Protein AF-A0AAV1LRY5-F1 (afdb_monomer)

Secondary structure (DSSP, 8-state):
-EEE-TTS-EEEE---S-TTS-HHHHHHTSHHHHHHHTT-S-PPPPEEPTTSS-EE---EE--TTSPPBTTEE-PPPGGGTTSHHHHHHHHHHHHHHHHHHHHHHHHHHHHT-

Solvent-accessible surface area (backbone atoms only — not comparable to full-atom values): 6974 Å² total; per-residue (Å²): 89,74,41,64,49,99,81,58,41,79,79,41,78,46,87,73,78,76,94,87,59,53,68,51,56,50,47,68,71,32,72,64,42,55,30,57,76,70,64,70,69,72,74,68,75,62,43,67,42,89,98,47,96,51,70,44,70,66,61,48,80,49,58,71,71,46,75,78,49,97,50,28,43,49,55,74,57,80,91,68,51,78,46,72,66,54,45,52,50,34,55,55,48,49,57,58,48,49,43,51,54,49,35,52,50,52,49,29,66,74,72,73,103

Sequence (113 aa):
MAIIDAKYRFLLVDFGTNGRVSNSGVFLNTKFYEKLERKTLNIPTAEMLPNSLRILPYVFVADDAFPLRKNLMKPFQQNDLVNRIKKIYNYRTSRAHRIVENTFGILATRFRI

Mean predicted aligned error: 5.21 Å

Structure (mmCIF, N/CA/C/O backbone):
data_AF-A0AAV1LRY5-F1
#
_entry.id   AF-A0AAV1LRY5-F1
#
loop_
_atom_site.group_PDB
_atom_site.id
_atom_site.type_symbol
_atom_site.label_atom_id
_atom_site.label_alt_id
_atom_site.label_comp_id
_atom_site.label_asym_id
_atom_site.label_entity_id
_atom_site.label_seq_id
_atom_site.pdbx_PDB_ins_code
_atom_site.Cartn_x
_atom_site.Cartn_y
_atom_site.Cartn_z
_atom_site.occupancy
_atom_site.B_iso_or_equiv
_atom_site.auth_seq_id
_atom_site.auth_comp_id
_atom_site.auth_asym_id
_atom_site.auth_atom_id
_atom_site.pdbx_PDB_model_num
ATOM 1 N N . MET A 1 1 ? -6.516 5.673 9.899 1.00 86.50 1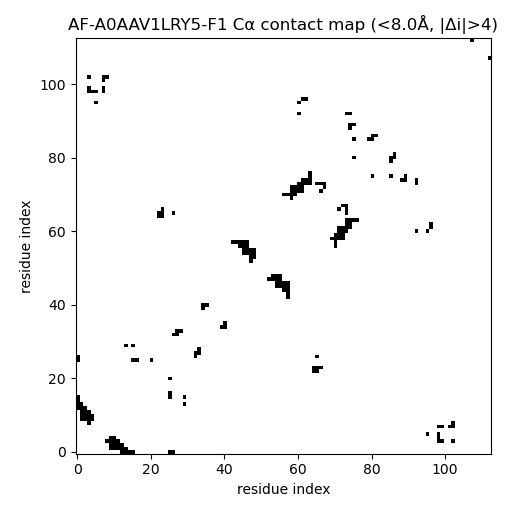 MET A N 1
ATOM 2 C CA . MET A 1 1 ? -5.821 4.896 8.849 1.00 86.50 1 MET A CA 1
ATOM 3 C C . MET A 1 1 ? -6.451 3.517 8.747 1.00 86.50 1 MET A C 1
ATOM 5 O O . MET A 1 1 ? -6.820 2.968 9.773 1.00 86.50 1 MET A O 1
ATOM 9 N N . ALA A 1 2 ? -6.567 2.946 7.550 1.00 91.25 2 ALA A N 1
ATOM 10 C CA . ALA A 1 2 ? -7.027 1.570 7.380 1.00 91.25 2 ALA A CA 1
ATOM 11 C C . ALA A 1 2 ? -6.123 0.812 6.402 1.00 91.25 2 ALA A C 1
ATOM 13 O O . ALA A 1 2 ? -5.573 1.411 5.480 1.00 91.25 2 ALA A O 1
ATOM 14 N N . ILE A 1 3 ? -5.985 -0.496 6.609 1.00 93.06 3 ILE A N 1
ATOM 15 C CA . ILE A 1 3 ? -5.301 -1.421 5.703 1.00 93.06 3 ILE A CA 1
ATOM 16 C C . ILE A 1 3 ? -6.327 -2.436 5.242 1.00 93.06 3 ILE A C 1
ATOM 18 O O . ILE A 1 3 ? -6.994 -3.071 6.061 1.00 93.06 3 ILE A O 1
ATOM 22 N N . ILE A 1 4 ? -6.445 -2.573 3.930 1.00 95.69 4 ILE A N 1
ATOM 23 C CA . ILE A 1 4 ? -7.463 -3.387 3.280 1.00 95.69 4 ILE A CA 1
ATOM 24 C C . ILE A 1 4 ? -6.775 -4.324 2.295 1.00 95.69 4 ILE A C 1
ATOM 26 O O . ILE A 1 4 ? -5.805 -3.940 1.639 1.00 95.69 4 ILE A O 1
ATOM 30 N N . ASP A 1 5 ? -7.267 -5.554 2.205 1.00 94.81 5 ASP A N 1
ATOM 31 C CA . ASP A 1 5 ? -6.781 -6.526 1.231 1.00 94.81 5 ASP A CA 1
ATOM 32 C C . ASP A 1 5 ? -7.630 -6.573 -0.049 1.00 94.81 5 ASP A C 1
ATOM 34 O O . ASP A 1 5 ? -8.699 -5.974 -0.159 1.00 94.81 5 ASP A O 1
ATOM 38 N N . ALA A 1 6 ? -7.169 -7.348 -1.032 1.00 94.62 6 ALA A N 1
ATOM 39 C CA . ALA A 1 6 ? -7.862 -7.522 -2.308 1.00 94.62 6 ALA A CA 1
ATOM 40 C C . ALA A 1 6 ? -9.259 -8.175 -2.194 1.00 94.62 6 ALA A C 1
ATOM 42 O O . ALA A 1 6 ? -9.990 -8.206 -3.180 1.00 94.62 6 ALA A O 1
ATOM 43 N N . LYS A 1 7 ? -9.632 -8.709 -1.022 1.00 96.69 7 LYS A N 1
ATOM 44 C CA . LYS A 1 7 ? -10.932 -9.339 -0.750 1.00 96.69 7 LYS A CA 1
ATOM 45 C C . LYS A 1 7 ? -11.890 -8.392 -0.017 1.00 96.69 7 LYS A C 1
ATOM 47 O O . LYS A 1 7 ? -12.866 -8.862 0.562 1.00 96.69 7 LYS A O 1
ATOM 52 N N . TYR A 1 8 ? -11.619 -7.084 -0.038 1.00 95.44 8 TYR A N 1
ATOM 53 C CA . TYR A 1 8 ? -12.416 -6.054 0.638 1.00 95.44 8 TYR A CA 1
ATOM 54 C C . TYR A 1 8 ? -12.478 -6.239 2.164 1.00 95.44 8 TYR A C 1
ATOM 56 O O . TYR A 1 8 ? -13.471 -5.891 2.804 1.00 95.44 8 TYR A O 1
ATOM 64 N N . ARG A 1 9 ? -11.437 -6.822 2.774 1.00 95.69 9 ARG A N 1
ATOM 65 C CA . ARG A 1 9 ? -11.380 -7.036 4.227 1.00 95.69 9 ARG A CA 1
ATOM 66 C C . ARG A 1 9 ? -10.499 -5.986 4.878 1.00 95.69 9 ARG A C 1
ATOM 68 O O . ARG A 1 9 ? -9.352 -5.804 4.474 1.00 95.69 9 ARG A O 1
ATOM 75 N N . PHE A 1 10 ? -11.006 -5.356 5.934 1.00 94.81 10 PHE A N 1
ATOM 76 C CA . PHE A 1 10 ? -10.195 -4.532 6.822 1.00 94.81 10 PHE A CA 1
ATOM 77 C C . PHE A 1 10 ? -9.261 -5.434 7.637 1.00 94.81 10 PHE A C 1
ATOM 79 O O . PHE A 1 10 ? -9.712 -6.195 8.489 1.00 94.81 10 PHE A O 1
ATOM 86 N N . LEU A 1 11 ? -7.960 -5.359 7.363 1.00 92.44 11 LEU A N 1
ATOM 87 C CA . LEU A 1 11 ? -6.922 -6.060 8.125 1.00 92.44 11 LEU A CA 1
ATOM 88 C C . LEU A 1 11 ? -6.515 -5.275 9.374 1.00 92.44 11 LEU A C 1
ATOM 90 O O . LEU A 1 11 ? -6.139 -5.852 10.390 1.00 92.44 11 LEU A O 1
ATOM 94 N N . LEU A 1 12 ? -6.563 -3.949 9.275 1.00 90.88 12 LEU A N 1
ATOM 95 C CA . LEU A 1 12 ? -6.256 -3.033 10.360 1.00 90.88 12 LEU A CA 1
ATOM 96 C C . LEU A 1 12 ? -7.082 -1.768 10.182 1.00 90.88 12 LEU A C 1
ATOM 98 O O . LEU A 1 12 ? -7.169 -1.229 9.079 1.00 90.88 12 LEU A O 1
ATOM 102 N N . VAL A 1 13 ? -7.642 -1.278 11.282 1.00 89.38 13 VAL A N 1
ATOM 103 C CA . VAL A 1 13 ? -8.266 0.039 11.360 1.00 89.38 13 VAL A CA 1
ATOM 104 C C . VAL A 1 13 ? -7.683 0.748 12.571 1.00 89.38 13 VAL A C 1
ATOM 106 O O . VAL A 1 13 ? -7.667 0.208 13.673 1.00 89.38 13 VAL A O 1
ATOM 109 N N . ASP A 1 14 ? -7.169 1.943 12.335 1.00 84.69 14 ASP A N 1
ATOM 110 C CA . ASP A 1 14 ? -6.625 2.845 13.337 1.00 84.69 14 ASP A CA 1
ATOM 111 C C . ASP A 1 14 ? -7.458 4.131 13.293 1.00 84.69 14 ASP A C 1
ATOM 113 O O . ASP A 1 14 ? -7.442 4.874 12.300 1.00 84.69 14 ASP A O 1
ATOM 117 N N . PHE A 1 15 ? -8.254 4.348 14.335 1.00 74.44 15 PHE A N 1
ATOM 118 C CA . PHE A 1 15 ? -9.053 5.552 14.520 1.00 74.44 15 PHE A CA 1
ATOM 119 C C . PHE A 1 15 ? -8.117 6.607 15.113 1.00 74.44 15 PHE A C 1
ATOM 121 O O . PHE A 1 15 ? -7.849 6.598 16.310 1.00 74.44 15 PHE A O 1
ATOM 128 N N . GLY A 1 16 ? -7.527 7.423 14.236 1.00 61.66 16 GLY A N 1
ATOM 129 C CA . GLY A 1 16 ? -6.400 8.291 14.574 1.00 61.66 16 GLY A CA 1
ATOM 130 C C . GLY A 1 16 ? -6.656 9.282 15.715 1.00 61.66 16 GLY A C 1
ATOM 131 O O . GLY A 1 16 ? -7.779 9.507 16.161 1.00 61.66 16 GLY A O 1
ATOM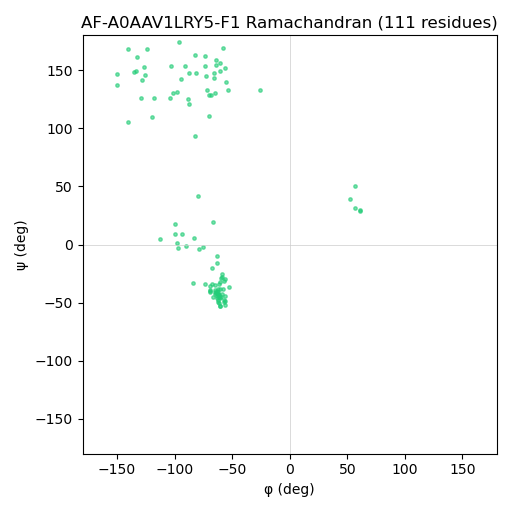 132 N N . THR A 1 17 ? -5.568 9.908 16.161 1.00 59.28 17 THR A N 1
ATOM 133 C CA . THR A 1 17 ? -5.546 10.983 17.159 1.00 59.28 17 THR A CA 1
ATOM 134 C C . THR A 1 17 ? -5.863 12.358 16.538 1.00 59.28 17 THR A C 1
ATOM 136 O O . THR A 1 17 ? -5.842 12.524 15.322 1.00 59.28 17 THR A O 1
ATOM 139 N N . ASN A 1 18 ? -6.204 13.327 17.399 1.00 55.44 18 ASN A N 1
ATOM 140 C CA . ASN A 1 18 ? -6.727 14.685 17.144 1.00 55.44 18 ASN A CA 1
ATOM 141 C C . ASN A 1 18 ? -6.381 15.341 15.774 1.00 55.44 18 ASN A C 1
ATOM 143 O O . ASN A 1 18 ? -5.219 15.400 15.375 1.00 55.44 18 ASN A O 1
ATOM 147 N N . GLY A 1 19 ? -7.381 15.927 15.096 1.00 54.50 19 GLY A N 1
ATOM 148 C CA . GLY A 1 19 ? -7.388 16.312 13.665 1.00 54.50 19 GLY A CA 1
ATOM 149 C C . GLY A 1 19 ? -6.446 17.428 13.173 1.00 54.50 19 GLY A C 1
ATOM 150 O O . GLY A 1 19 ? -6.683 17.989 12.109 1.00 54.50 19 GLY A O 1
ATOM 151 N N . ARG A 1 20 ? -5.383 17.770 13.912 1.00 56.53 20 ARG A N 1
ATOM 152 C CA . ARG A 1 20 ? -4.354 18.755 13.504 1.00 56.53 20 ARG A CA 1
ATOM 153 C C . ARG A 1 20 ? -3.088 18.125 12.909 1.00 56.53 20 ARG A C 1
ATOM 155 O O . ARG A 1 20 ? -2.151 18.844 12.575 1.00 56.53 20 ARG A O 1
ATOM 162 N N . VAL A 1 21 ? -3.030 16.800 12.796 1.00 60.78 21 VAL A N 1
ATOM 163 C CA . VAL A 1 21 ? -1.837 16.075 12.338 1.00 60.78 21 VAL A CA 1
ATOM 164 C C . VAL A 1 21 ? -1.965 15.734 10.850 1.00 60.78 21 VAL A C 1
ATOM 166 O O . VAL A 1 21 ? -2.984 15.203 10.419 1.00 60.78 21 VAL A O 1
ATOM 169 N N . SER A 1 22 ? -0.929 16.026 10.057 1.00 64.50 22 SER A N 1
ATOM 170 C CA . SER A 1 22 ? -0.874 15.649 8.636 1.00 64.50 22 SER A CA 1
ATOM 171 C C . SER A 1 22 ? -0.949 14.127 8.454 1.00 64.50 22 SER A C 1
ATOM 173 O O . SER A 1 22 ? -0.544 13.377 9.340 1.00 64.50 22 SER A O 1
ATOM 175 N N . ASN A 1 23 ? -1.395 13.644 7.289 1.00 63.94 23 ASN A N 1
ATOM 176 C CA . ASN A 1 23 ? -1.480 12.202 6.996 1.00 63.94 23 ASN A CA 1
ATOM 177 C C . ASN A 1 23 ? -0.150 11.460 7.241 1.00 63.94 23 ASN A C 1
ATOM 179 O O . ASN A 1 23 ? -0.147 10.353 7.783 1.00 63.94 23 ASN A O 1
ATOM 183 N N . SER A 1 24 ? 0.983 12.100 6.934 1.00 63.19 24 SER A N 1
ATOM 184 C CA . SER A 1 24 ? 2.320 11.592 7.263 1.00 63.19 24 SER A CA 1
ATOM 185 C C . SER A 1 24 ? 2.560 11.491 8.771 1.00 63.19 24 SER A C 1
ATOM 187 O O . SER A 1 24 ? 3.112 10.497 9.233 1.00 63.19 24 SER A O 1
ATOM 189 N N . GLY A 1 25 ? 2.133 12.483 9.557 1.00 68.94 25 GLY A N 1
ATOM 190 C CA . GLY A 1 25 ? 2.236 12.441 11.017 1.00 68.94 25 GLY A CA 1
ATOM 191 C C . GLY A 1 25 ? 1.302 11.405 11.651 1.00 68.94 25 GLY A C 1
ATOM 192 O O . GLY A 1 25 ? 1.694 10.736 12.602 1.00 68.94 25 GLY A O 1
ATOM 193 N N . VAL A 1 26 ? 0.101 11.207 11.095 1.00 74.44 26 VAL A N 1
ATOM 194 C CA . VAL A 1 26 ? -0.819 10.143 11.527 1.00 74.44 26 VAL A CA 1
ATOM 195 C C . VAL A 1 26 ? -0.183 8.779 11.280 1.00 74.44 26 VAL A C 1
ATOM 197 O O . VAL A 1 26 ? -0.171 7.954 12.186 1.00 74.44 26 VAL A O 1
ATOM 200 N N . PHE A 1 27 ? 0.407 8.561 10.098 1.00 79.31 27 PHE A N 1
ATOM 201 C CA . PHE A 1 27 ? 1.120 7.325 9.773 1.00 79.31 27 PHE A CA 1
ATOM 202 C C . PHE A 1 27 ? 2.236 7.021 10.777 1.00 79.31 27 PHE A C 1
ATOM 204 O O . PHE A 1 27 ? 2.245 5.933 11.352 1.00 79.31 27 PHE A O 1
ATOM 211 N N . LEU A 1 28 ? 3.127 7.988 11.029 1.00 81.62 28 LEU A N 1
ATOM 212 C CA . LEU A 1 28 ? 4.258 7.841 11.956 1.00 81.62 28 LEU A CA 1
ATOM 213 C C . LEU A 1 28 ? 3.824 7.509 13.392 1.00 81.62 28 LEU A C 1
ATOM 215 O O . LEU A 1 28 ? 4.558 6.835 14.108 1.00 81.62 28 LEU A O 1
ATOM 219 N N . ASN A 1 29 ? 2.629 7.941 13.794 1.00 82.69 29 ASN A N 1
ATOM 220 C CA . ASN A 1 29 ? 2.082 7.715 15.130 1.00 82.69 29 ASN A CA 1
ATOM 221 C C . ASN A 1 29 ? 1.189 6.463 15.234 1.00 82.69 29 ASN A C 1
ATOM 223 O O . ASN A 1 29 ? 0.539 6.262 16.258 1.00 82.69 29 ASN A O 1
ATOM 227 N N . THR A 1 30 ? 1.138 5.611 14.205 1.00 85.06 30 THR A N 1
ATOM 228 C CA . THR A 1 30 ? 0.352 4.366 14.253 1.00 85.06 30 THR A CA 1
ATOM 229 C C . THR A 1 30 ? 1.145 3.193 14.834 1.00 85.06 30 THR A C 1
ATOM 231 O O . THR A 1 30 ? 2.337 3.023 14.567 1.00 85.06 30 THR A O 1
ATOM 234 N N . LYS A 1 31 ? 0.454 2.276 15.530 1.00 87.19 31 LYS A N 1
ATOM 235 C CA . LYS A 1 31 ? 1.038 0.977 15.940 1.00 87.19 31 LYS A CA 1
ATOM 236 C C . LYS A 1 31 ? 1.519 0.155 14.743 1.00 87.19 31 LYS A C 1
ATOM 238 O O . LYS A 1 31 ? 2.426 -0.666 14.864 1.00 87.19 31 LYS A O 1
ATOM 243 N N . PHE A 1 32 ? 0.892 0.352 13.585 1.00 89.88 32 PHE A N 1
ATOM 244 C CA . PHE A 1 32 ? 1.332 -0.264 12.342 1.00 89.88 32 PHE A CA 1
ATOM 245 C C . PHE A 1 32 ? 2.738 0.198 11.963 1.00 89.88 32 PHE A C 1
ATOM 247 O O . PHE A 1 32 ? 3.590 -0.648 11.708 1.00 89.88 32 PHE A O 1
ATOM 254 N N . TYR A 1 33 ? 2.993 1.509 11.974 1.00 90.00 33 TYR A N 1
ATOM 255 C CA . TYR A 1 33 ? 4.310 2.060 11.670 1.00 90.00 33 TYR A CA 1
ATOM 256 C C . TYR A 1 33 ? 5.381 1.548 12.635 1.00 90.00 33 TYR A C 1
ATOM 258 O O . TYR A 1 33 ? 6.428 1.080 12.196 1.00 90.00 33 TYR A O 1
ATOM 266 N N . GLU A 1 34 ? 5.090 1.528 13.937 1.00 90.69 34 GLU A N 1
ATOM 267 C CA . GLU A 1 34 ? 6.001 0.972 14.942 1.00 90.69 34 GLU A CA 1
ATOM 268 C C . GLU A 1 34 ? 6.379 -0.488 14.631 1.00 90.69 34 GLU A C 1
ATOM 270 O O . GLU A 1 34 ? 7.559 -0.847 14.623 1.00 90.69 34 GLU A O 1
ATOM 275 N N . LYS A 1 35 ? 5.389 -1.339 14.329 1.00 91.56 35 LYS A N 1
ATOM 276 C CA . LYS A 1 35 ? 5.634 -2.745 13.972 1.00 91.56 35 LYS A CA 1
ATOM 277 C C . LYS A 1 35 ? 6.348 -2.903 12.631 1.00 91.56 35 LYS A C 1
ATOM 279 O O . LYS A 1 35 ? 7.141 -3.832 12.468 1.00 91.56 35 LYS A O 1
ATOM 284 N N . LEU A 1 36 ? 6.069 -2.017 11.678 1.00 91.19 36 LEU A N 1
ATOM 2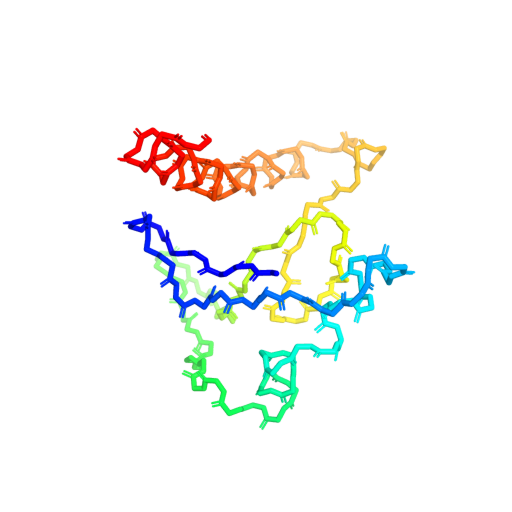85 C CA . LEU A 1 36 ? 6.709 -1.988 10.367 1.00 91.19 36 LEU A CA 1
ATOM 286 C C . LEU A 1 36 ? 8.213 -1.722 10.508 1.00 91.19 36 LEU A C 1
ATOM 288 O O . LEU A 1 36 ? 9.015 -2.471 9.953 1.00 91.19 36 LEU A O 1
ATOM 292 N N . GLU A 1 37 ? 8.593 -0.719 11.302 1.00 91.31 37 GLU A N 1
ATOM 293 C CA . GLU A 1 37 ? 9.995 -0.360 11.553 1.00 91.31 37 GLU A CA 1
ATOM 294 C C . GLU A 1 37 ? 10.721 -1.419 12.395 1.00 91.31 37 GLU A C 1
ATOM 296 O O . GLU A 1 37 ? 11.860 -1.780 12.097 1.00 91.31 37 GLU A O 1
ATOM 301 N N . ARG A 1 38 ? 10.045 -2.003 13.395 1.00 93.69 38 ARG A N 1
AT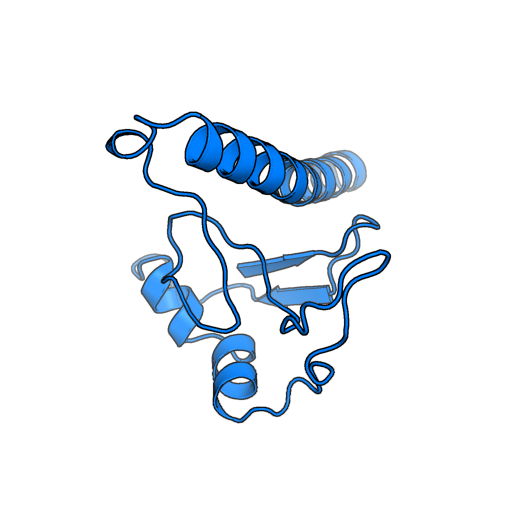OM 302 C CA . ARG A 1 38 ? 10.595 -3.107 14.205 1.00 93.69 38 ARG A CA 1
ATOM 303 C C . ARG A 1 38 ? 10.619 -4.461 13.487 1.00 93.69 38 ARG A C 1
ATOM 305 O O . ARG A 1 38 ? 11.092 -5.433 14.066 1.00 93.69 38 ARG A O 1
ATOM 312 N N . LYS A 1 39 ? 10.119 -4.546 12.248 1.00 89.94 39 LYS A N 1
ATOM 313 C CA . LYS A 1 39 ? 10.001 -5.786 11.454 1.00 89.94 39 LYS A CA 1
ATOM 314 C C . LYS A 1 39 ? 9.182 -6.892 12.139 1.00 89.94 39 LYS A C 1
ATOM 316 O O . LYS A 1 39 ? 9.412 -8.072 11.902 1.00 89.94 39 LYS A O 1
ATOM 321 N N . THR A 1 40 ? 8.188 -6.524 12.947 1.00 93.75 40 THR A N 1
ATOM 322 C CA . THR A 1 40 ? 7.332 -7.469 13.695 1.00 93.75 40 THR A CA 1
ATOM 323 C C . THR A 1 40 ? 5.973 -7.721 13.035 1.00 93.75 40 THR A C 1
ATOM 325 O O . THR A 1 40 ? 5.098 -8.356 13.620 1.00 93.75 40 THR A O 1
ATOM 328 N N . LEU A 1 41 ? 5.772 -7.231 11.807 1.00 89.38 41 LEU A N 1
ATOM 329 C CA . LEU A 1 41 ? 4.569 -7.495 11.005 1.00 89.38 41 LEU A CA 1
ATOM 330 C C . LEU A 1 41 ? 4.569 -8.869 10.317 1.00 89.38 41 LEU A C 1
ATOM 332 O O . LEU A 1 41 ? 3.583 -9.201 9.668 1.00 89.38 41 LEU A O 1
ATOM 336 N N . ASN A 1 42 ? 5.651 -9.648 10.436 1.00 90.81 42 ASN A N 1
ATOM 337 C CA . ASN A 1 42 ? 5.810 -10.954 9.786 1.00 90.81 42 ASN A CA 1
ATOM 338 C C . ASN A 1 42 ? 5.544 -10.908 8.269 1.00 90.81 42 ASN A C 1
ATOM 340 O O . ASN A 1 42 ? 4.927 -11.808 7.703 1.00 90.81 42 ASN A O 1
ATOM 344 N N . ILE A 1 43 ? 5.995 -9.835 7.611 1.00 91.25 43 ILE A N 1
ATOM 345 C CA . ILE A 1 43 ? 5.933 -9.721 6.151 1.00 91.25 43 ILE A CA 1
ATOM 346 C C . ILE A 1 43 ? 6.847 -10.806 5.562 1.00 91.25 43 ILE A C 1
ATOM 348 O O . ILE A 1 43 ? 7.999 -10.898 6.000 1.00 91.25 43 ILE A O 1
ATOM 352 N N . PRO A 1 44 ? 6.374 -11.608 4.591 1.00 92.88 44 PRO A N 1
ATOM 353 C CA . PRO A 1 44 ? 7.197 -12.632 3.964 1.00 92.88 44 PRO A CA 1
ATOM 354 C C . PRO A 1 44 ? 8.478 -12.054 3.359 1.00 92.88 44 PRO A C 1
ATOM 356 O O . PRO A 1 44 ? 8.530 -10.894 2.932 1.00 92.88 44 PRO A O 1
ATOM 359 N N . THR A 1 45 ? 9.521 -12.879 3.297 1.00 92.56 45 THR A N 1
ATOM 360 C CA . THR A 1 45 ? 10.746 -12.521 2.582 1.00 92.56 45 THR A CA 1
ATOM 361 C C . THR A 1 45 ? 10.468 -12.353 1.093 1.00 92.56 45 THR A C 1
ATOM 363 O O . THR A 1 45 ? 9.477 -12.856 0.567 1.00 92.56 45 THR A O 1
ATOM 366 N N . ALA A 1 46 ? 11.347 -11.621 0.410 1.00 94.31 46 ALA A N 1
ATOM 367 C CA . ALA A 1 46 ? 11.229 -11.418 -1.025 1.00 94.31 46 ALA A CA 1
ATOM 368 C C . ALA A 1 46 ? 11.175 -12.762 -1.767 1.00 94.31 46 ALA A C 1
ATOM 370 O O . ALA A 1 46 ? 11.904 -13.694 -1.426 1.00 94.31 46 ALA A O 1
ATOM 371 N N . GLU A 1 47 ? 10.322 -12.835 -2.781 1.00 95.31 47 GLU A N 1
ATOM 372 C CA . GLU A 1 47 ? 10.053 -14.057 -3.535 1.00 95.31 47 GLU A CA 1
ATOM 373 C C . GLU A 1 47 ? 10.238 -13.800 -5.031 1.00 95.31 47 GLU A C 1
ATOM 375 O O . GLU A 1 47 ? 10.123 -12.666 -5.515 1.00 95.31 47 GLU A O 1
ATOM 380 N N . MET A 1 48 ? 10.574 -14.854 -5.771 1.00 96.50 48 MET A N 1
ATOM 381 C CA . MET A 1 48 ? 10.659 -14.797 -7.223 1.00 96.50 48 MET A CA 1
ATOM 382 C C . MET A 1 48 ? 9.260 -14.613 -7.815 1.00 96.50 48 MET A C 1
ATOM 384 O O . MET A 1 48 ? 8.331 -15.353 -7.500 1.00 96.50 48 MET A O 1
ATOM 388 N N . LEU A 1 49 ? 9.104 -13.619 -8.687 1.00 91.69 49 LEU A N 1
ATOM 389 C CA . LEU A 1 49 ? 7.828 -13.390 -9.352 1.00 91.69 49 LEU A CA 1
ATOM 390 C C . LEU A 1 49 ? 7.472 -14.549 -10.301 1.00 91.69 49 LEU A C 1
ATOM 392 O O . LEU A 1 49 ? 8.345 -15.028 -11.030 1.00 91.69 49 LEU A O 1
ATOM 396 N N . PRO A 1 50 ? 6.183 -14.923 -10.409 1.00 92.19 50 PRO A N 1
ATOM 397 C CA . PRO A 1 50 ? 5.732 -15.845 -11.443 1.00 92.19 50 PRO A CA 1
ATOM 398 C C . PRO A 1 50 ? 6.159 -15.357 -12.833 1.00 92.19 50 PRO A C 1
ATOM 400 O O . PRO A 1 50 ? 5.970 -14.186 -13.172 1.00 92.19 50 PRO A O 1
ATOM 403 N N . ASN A 1 51 ? 6.717 -16.258 -13.646 1.00 93.31 51 ASN A N 1
ATOM 404 C CA . ASN A 1 51 ? 7.189 -15.980 -15.010 1.00 93.31 51 ASN A CA 1
ATOM 405 C C . ASN A 1 51 ? 8.314 -14.927 -15.105 1.00 93.31 51 ASN A C 1
ATOM 407 O O . ASN A 1 51 ? 8.422 -14.214 -16.103 1.00 93.31 51 ASN A O 1
ATOM 411 N N . SER A 1 52 ? 9.145 -14.790 -14.070 1.00 93.81 52 SER A N 1
ATOM 412 C CA . SER A 1 52 ? 10.241 -13.820 -14.035 1.00 93.81 52 SER A CA 1
ATOM 413 C C . SER A 1 52 ? 11.396 -14.333 -13.180 1.00 93.81 52 SER A C 1
ATOM 415 O O . SER A 1 52 ? 11.181 -14.970 -12.161 1.00 93.81 52 SER A O 1
ATOM 417 N N . LEU A 1 53 ? 12.632 -13.986 -13.547 1.00 94.81 53 LEU A N 1
ATOM 418 C CA . LEU A 1 53 ? 13.827 -14.263 -12.732 1.00 94.81 53 LEU A CA 1
ATOM 419 C C . LEU A 1 53 ? 14.062 -13.201 -11.643 1.00 94.81 53 LEU A C 1
ATOM 421 O O . LEU A 1 53 ? 15.096 -13.188 -10.979 1.00 94.81 53 LEU A O 1
ATOM 425 N N . ARG A 1 54 ? 13.133 -12.251 -11.485 1.00 94.69 54 ARG A N 1
ATOM 426 C CA . ARG A 1 54 ? 13.262 -11.151 -10.525 1.00 94.69 54 ARG A CA 1
ATOM 427 C C . ARG A 1 54 ? 12.705 -11.557 -9.168 1.00 94.69 54 ARG A C 1
ATOM 429 O O . ARG A 1 54 ? 11.527 -11.894 -9.063 1.00 94.69 54 ARG A O 1
ATOM 436 N N . ILE A 1 55 ? 13.538 -11.420 -8.143 1.00 95.50 55 ILE A N 1
ATOM 437 C CA . ILE A 1 55 ? 13.155 -11.526 -6.734 1.00 95.50 55 ILE A CA 1
ATOM 438 C C . ILE A 1 55 ? 12.697 -10.144 -6.270 1.00 95.50 55 ILE A C 1
ATOM 440 O O . ILE A 1 55 ? 13.465 -9.184 -6.357 1.00 95.50 55 ILE A O 1
ATOM 444 N N . LEU A 1 56 ? 11.452 -10.025 -5.806 1.00 93.25 56 LEU A N 1
ATOM 445 C CA . LEU A 1 56 ? 10.885 -8.753 -5.355 1.00 93.25 56 LEU A CA 1
ATOM 446 C C . LEU A 1 56 ? 10.329 -8.848 -3.930 1.00 93.25 56 LEU A C 1
ATOM 448 O O . LEU A 1 56 ? 9.795 -9.888 -3.543 1.00 93.25 56 LEU A O 1
ATOM 452 N N . PRO A 1 57 ? 10.435 -7.765 -3.140 1.00 93.81 57 PRO 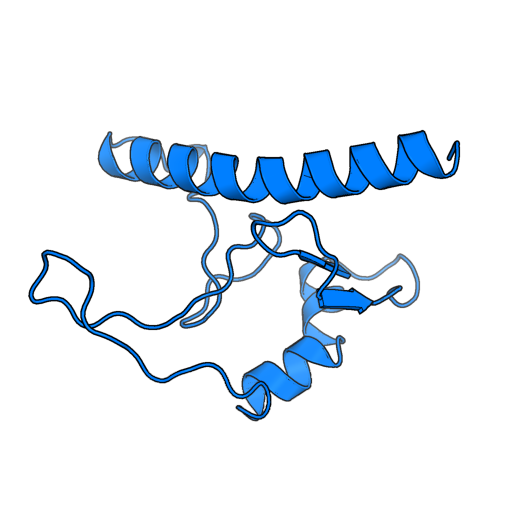A N 1
ATOM 453 C CA . PRO A 1 57 ? 9.842 -7.716 -1.815 1.00 93.81 57 PRO A CA 1
ATOM 454 C C . PRO A 1 57 ? 8.321 -7.567 -1.892 1.00 93.81 57 PRO A C 1
ATOM 456 O O . PRO A 1 57 ? 7.775 -6.962 -2.818 1.00 93.81 57 PRO A O 1
ATOM 459 N N . TYR A 1 58 ? 7.652 -8.040 -0.847 1.00 93.00 58 TYR A N 1
ATOM 460 C CA . TYR A 1 58 ? 6.264 -7.695 -0.577 1.00 93.00 58 TYR A CA 1
ATOM 461 C C . TYR A 1 58 ? 6.175 -6.244 -0.088 1.00 93.00 58 TYR A C 1
ATOM 463 O O . TYR A 1 58 ? 6.946 -5.812 0.773 1.00 93.00 58 TYR A O 1
ATOM 471 N N . VAL A 1 59 ? 5.236 -5.481 -0.649 1.00 93.94 59 VAL A N 1
ATOM 472 C CA . VAL A 1 59 ? 5.062 -4.050 -0.366 1.00 93.94 59 VAL A CA 1
ATOM 473 C C . VAL A 1 59 ? 3.590 -3.715 -0.160 1.00 93.94 59 VAL A C 1
ATOM 475 O O . VAL A 1 59 ? 2.712 -4.307 -0.787 1.00 93.94 59 VAL A O 1
ATOM 478 N N . PHE A 1 60 ? 3.324 -2.726 0.686 1.00 94.19 60 PHE A N 1
ATOM 479 C CA . PHE A 1 60 ? 2.021 -2.079 0.769 1.00 94.19 60 PHE A CA 1
ATOM 480 C C . PHE A 1 60 ? 1.892 -1.031 -0.335 1.00 94.19 60 PHE A C 1
ATOM 482 O O . PHE A 1 60 ? 2.874 -0.388 -0.709 1.00 94.19 60 PHE A O 1
ATOM 489 N N . VAL A 1 61 ? 0.675 -0.838 -0.833 1.00 94.62 61 VAL A N 1
ATOM 490 C CA . VAL A 1 61 ? 0.344 0.253 -1.753 1.00 94.62 61 VAL A CA 1
ATOM 491 C C . VAL A 1 61 ? -0.404 1.319 -0.970 1.00 94.62 61 VAL A C 1
ATOM 493 O O . VAL A 1 61 ? -1.400 1.017 -0.316 1.00 94.62 61 VAL A O 1
ATOM 496 N N . ALA A 1 62 ? 0.082 2.551 -1.034 1.00 92.19 62 ALA A N 1
ATOM 497 C CA . ALA A 1 62 ? -0.459 3.685 -0.306 1.00 92.19 62 ALA A CA 1
ATOM 498 C C . ALA A 1 62 ? -0.833 4.839 -1.235 1.00 92.19 62 ALA A C 1
ATOM 500 O O . ALA A 1 62 ? -0.519 4.840 -2.430 1.00 92.19 62 ALA A O 1
ATOM 501 N N . ASP A 1 63 ? -1.547 5.801 -0.663 1.00 88.00 63 ASP A N 1
ATOM 502 C CA . ASP A 1 63 ? -1.875 7.066 -1.308 1.00 88.00 63 ASP A CA 1
ATOM 503 C C . ASP A 1 63 ? -0.653 8.000 -1.387 1.00 88.00 63 ASP A C 1
ATOM 505 O O . ASP A 1 63 ? 0.338 7.812 -0.678 1.00 88.00 63 ASP A O 1
ATOM 509 N N . ASP A 1 64 ? -0.708 9.009 -2.255 1.00 86.38 64 ASP A N 1
ATOM 510 C CA . ASP A 1 64 ? 0.362 9.984 -2.475 1.00 86.38 64 ASP A CA 1
ATOM 511 C C . ASP A 1 64 ? 0.727 10.762 -1.200 1.00 86.38 64 ASP A C 1
ATOM 513 O O . ASP A 1 64 ? 1.876 11.175 -1.019 1.00 86.38 64 ASP A O 1
ATOM 517 N N . ALA A 1 65 ? -0.222 10.877 -0.266 1.00 84.31 65 ALA A N 1
ATOM 518 C CA . ALA A 1 65 ? -0.011 11.472 1.048 1.00 84.31 65 ALA A CA 1
ATOM 519 C C . ALA A 1 65 ? 0.998 10.706 1.931 1.00 84.31 65 ALA A C 1
ATOM 521 O O . ALA A 1 65 ? 1.471 11.257 2.923 1.00 84.31 65 ALA A O 1
ATOM 522 N N . PHE A 1 66 ? 1.331 9.454 1.601 1.00 86.19 66 PHE A N 1
ATOM 523 C CA . PHE A 1 66 ? 2.313 8.659 2.338 1.00 86.19 66 PHE A CA 1
ATOM 524 C C . PHE A 1 66 ? 3.730 8.820 1.761 1.00 86.19 66 PHE A C 1
ATOM 526 O O . PHE A 1 66 ? 3.906 9.103 0.574 1.00 86.19 66 PHE A O 1
ATOM 533 N N . PRO A 1 67 ? 4.784 8.626 2.575 1.00 87.56 67 PRO A N 1
ATOM 534 C CA . PRO A 1 67 ? 6.158 8.619 2.082 1.00 87.56 67 PRO A CA 1
ATOM 535 C C . PRO A 1 67 ? 6.468 7.342 1.286 1.00 87.56 67 PRO A C 1
ATOM 537 O O . PRO A 1 67 ? 6.035 6.251 1.653 1.00 87.56 67 PRO A O 1
ATOM 540 N N . LEU A 1 68 ? 7.289 7.454 0.237 1.00 90.62 68 LEU A N 1
ATOM 541 C CA . LEU A 1 68 ? 7.825 6.288 -0.475 1.00 90.62 68 LEU A CA 1
ATOM 542 C C . LEU A 1 68 ? 8.851 5.561 0.411 1.00 90.62 68 LEU A C 1
ATOM 544 O O . LEU A 1 68 ? 9.781 6.187 0.920 1.00 90.62 68 LEU A O 1
ATOM 548 N N . ARG A 1 69 ? 8.708 4.241 0.581 1.00 89.62 69 ARG A N 1
ATOM 549 C CA . ARG A 1 69 ? 9.632 3.391 1.356 1.00 89.62 69 ARG A CA 1
ATOM 550 C C . ARG A 1 69 ? 9.847 2.039 0.677 1.00 89.62 69 ARG A C 1
ATOM 552 O O . ARG A 1 69 ? 9.099 1.646 -0.211 1.00 89.62 69 ARG A O 1
ATOM 559 N N . LYS A 1 70 ? 10.838 1.271 1.147 1.00 86.62 70 LYS A N 1
ATOM 560 C CA . LYS A 1 70 ? 11.143 -0.084 0.630 1.00 86.62 70 LYS A CA 1
ATOM 561 C C . LYS A 1 70 ? 9.950 -1.049 0.692 1.00 86.62 70 LYS A C 1
ATOM 563 O O . LYS A 1 70 ? 9.852 -1.952 -0.125 1.00 86.62 70 LYS A O 1
ATOM 568 N N . ASN A 1 71 ? 9.074 -0.853 1.668 1.00 90.12 71 ASN A N 1
ATOM 569 C CA . ASN A 1 71 ? 7.891 -1.655 1.969 1.00 90.12 71 ASN A CA 1
ATOM 570 C C . ASN A 1 71 ? 6.574 -0.892 1.727 1.00 90.12 71 ASN A C 1
ATOM 572 O O . ASN A 1 71 ? 5.511 -1.427 2.031 1.00 90.12 71 ASN A O 1
ATOM 576 N N . LEU A 1 72 ? 6.632 0.337 1.197 1.00 92.62 72 LEU A N 1
ATOM 577 C CA . LEU A 1 72 ? 5.473 1.201 0.972 1.00 92.62 72 LEU A CA 1
ATOM 578 C C . LEU A 1 72 ? 5.619 1.931 -0.366 1.00 92.62 72 LEU A C 1
ATOM 580 O O . LEU A 1 72 ? 6.404 2.869 -0.497 1.00 92.62 72 LEU A O 1
ATOM 584 N N . MET A 1 73 ? 4.862 1.485 -1.359 1.00 94.56 73 MET A N 1
ATOM 585 C CA . MET A 1 73 ? 4.820 2.059 -2.699 1.00 94.56 73 MET A CA 1
ATOM 586 C C . MET A 1 73 ? 3.685 3.072 -2.807 1.00 94.56 73 MET A C 1
ATOM 588 O O . MET A 1 73 ? 2.595 2.848 -2.286 1.00 94.56 73 MET A O 1
ATOM 592 N N . LYS A 1 74 ? 3.923 4.161 -3.537 1.00 93.50 74 LYS A N 1
ATOM 593 C CA . LYS A 1 74 ? 2.930 5.207 -3.805 1.00 93.50 74 LYS A CA 1
ATOM 594 C C . LYS A 1 74 ? 2.906 5.565 -5.298 1.00 93.50 74 LYS A C 1
ATOM 596 O O . LYS A 1 74 ? 3.850 5.188 -6.007 1.00 93.50 74 LYS A O 1
ATOM 601 N N . PRO A 1 75 ? 1.846 6.212 -5.815 1.00 94.88 75 PRO A N 1
ATOM 602 C CA . PRO A 1 75 ? 1.810 6.659 -7.206 1.00 94.88 75 PRO A CA 1
ATOM 603 C C . PRO A 1 75 ? 2.892 7.716 -7.494 1.00 94.88 75 PRO A C 1
ATOM 605 O O . PRO A 1 75 ? 3.334 8.437 -6.604 1.00 94.88 75 PRO A O 1
ATOM 608 N N . PHE A 1 76 ? 3.319 7.822 -8.752 1.00 94.25 76 PHE A N 1
ATOM 609 C CA . PHE A 1 76 ? 4.070 8.989 -9.216 1.00 94.25 76 PHE A CA 1
ATOM 610 C C . PHE A 1 76 ? 3.175 10.228 -9.169 1.00 94.25 76 PHE A C 1
ATOM 612 O O . PHE A 1 76 ? 1.974 10.129 -9.432 1.00 94.25 76 PHE A O 1
ATOM 619 N N . GLN A 1 77 ? 3.769 11.389 -8.900 1.00 91.94 77 GLN A N 1
ATOM 620 C CA . GLN A 1 77 ? 3.048 12.657 -8.943 1.00 91.94 77 GLN A CA 1
ATOM 621 C C . GLN A 1 77 ? 2.498 12.918 -10.346 1.00 91.94 77 GLN A C 1
ATOM 623 O O . GLN A 1 77 ? 3.103 12.528 -11.346 1.00 91.94 77 GLN A O 1
ATOM 628 N N . GLN A 1 78 ? 1.363 13.612 -10.428 1.00 88.56 78 GLN A N 1
ATOM 629 C CA . GLN A 1 78 ? 0.691 13.868 -11.703 1.00 88.56 78 GLN A CA 1
ATOM 630 C C . GLN A 1 78 ? 1.598 14.608 -12.700 1.00 88.56 78 GLN A C 1
ATOM 632 O O . GLN A 1 78 ? 1.626 14.267 -13.883 1.00 88.56 78 GLN A O 1
ATOM 637 N N . ASN A 1 79 ? 2.400 15.553 -12.204 1.00 89.19 79 ASN A N 1
ATOM 638 C CA . ASN A 1 79 ? 3.347 16.329 -13.008 1.00 89.19 79 ASN A CA 1
ATOM 639 C C . ASN A 1 79 ? 4.507 15.475 -13.558 1.00 89.19 79 ASN A C 1
ATOM 641 O O . ASN A 1 79 ? 5.111 15.831 -14.565 1.00 89.19 79 ASN A O 1
ATOM 645 N N . ASP A 1 80 ? 4.774 14.310 -12.957 1.00 88.75 80 ASP A N 1
ATOM 646 C CA . ASP A 1 80 ? 5.843 13.392 -13.360 1.00 88.75 80 ASP A CA 1
ATOM 647 C C . ASP A 1 80 ? 5.401 12.350 -14.399 1.00 88.75 80 ASP A C 1
ATOM 649 O O . ASP A 1 80 ? 6.215 11.523 -14.837 1.00 88.75 80 ASP A O 1
ATOM 653 N N . LEU A 1 81 ? 4.128 12.357 -14.814 1.00 89.31 81 LEU A N 1
ATOM 654 C CA . LEU A 1 81 ? 3.535 11.390 -15.749 1.00 89.31 81 LEU A CA 1
ATOM 655 C C . LEU A 1 81 ? 3.864 11.674 -17.221 1.00 89.31 81 LEU A C 1
ATOM 657 O O . LEU A 1 81 ? 3.026 11.523 -18.111 1.00 89.31 81 LEU A O 1
ATOM 661 N N . VAL A 1 82 ? 5.112 12.033 -17.495 1.00 90.25 82 VAL A N 1
ATOM 662 C CA . VAL A 1 82 ? 5.621 12.304 -18.846 1.00 90.25 82 VAL A CA 1
ATOM 663 C C . VAL A 1 82 ? 5.820 11.033 -19.675 1.00 90.25 82 VAL A C 1
ATOM 665 O O . VAL A 1 82 ? 5.577 11.045 -20.878 1.00 90.25 82 VAL A O 1
ATOM 668 N N . ASN A 1 83 ? 6.206 9.908 -19.059 1.00 93.44 83 ASN A N 1
ATOM 669 C CA . ASN A 1 83 ? 6.469 8.663 -19.789 1.00 93.44 83 ASN A CA 1
ATOM 670 C C . ASN A 1 83 ? 5.330 7.628 -19.656 1.00 93.44 83 ASN A C 1
ATOM 672 O O . ASN A 1 83 ? 4.586 7.585 -18.672 1.00 93.44 83 ASN A O 1
ATOM 676 N N . ARG A 1 84 ? 5.204 6.748 -20.661 1.00 95.56 84 ARG A N 1
ATOM 677 C CA . ARG A 1 84 ? 4.163 5.702 -20.709 1.00 95.56 84 ARG A CA 1
ATOM 678 C C . ARG A 1 84 ? 4.267 4.711 -19.545 1.00 95.56 84 ARG A C 1
ATOM 680 O O . ARG A 1 84 ? 3.247 4.236 -19.058 1.00 95.56 84 ARG A O 1
ATOM 687 N N . ILE A 1 85 ? 5.480 4.411 -19.086 1.00 95.94 85 ILE A N 1
ATOM 688 C CA . ILE A 1 85 ? 5.728 3.419 -18.031 1.00 95.94 85 ILE A CA 1
ATOM 689 C C . ILE A 1 85 ? 5.154 3.894 -16.689 1.00 95.94 85 ILE A C 1
ATOM 691 O O . ILE A 1 85 ? 4.442 3.139 -16.030 1.00 95.94 85 ILE A O 1
ATOM 695 N N . LYS A 1 86 ? 5.382 5.158 -16.318 1.00 95.25 86 LYS A N 1
ATOM 696 C CA . LYS A 1 86 ? 4.827 5.791 -15.115 1.00 95.25 86 LYS A CA 1
ATOM 697 C C . LYS A 1 86 ? 3.303 5.862 -15.177 1.00 95.25 86 LYS A C 1
ATOM 699 O O . LYS A 1 86 ? 2.650 5.553 -14.187 1.00 95.25 86 LYS A O 1
ATOM 704 N N . LYS A 1 87 ? 2.726 6.168 -16.349 1.00 95.62 87 LYS A N 1
ATOM 705 C CA . LYS A 1 87 ? 1.265 6.123 -16.553 1.00 95.62 87 LYS A CA 1
ATOM 706 C C . LYS A 1 87 ? 0.698 4.720 -16.314 1.00 95.62 87 LYS A C 1
ATOM 708 O O . LYS A 1 87 ? -0.293 4.578 -15.606 1.00 95.62 87 LYS A O 1
ATOM 713 N N . ILE A 1 88 ? 1.341 3.682 -16.859 1.00 96.81 88 ILE A N 1
ATOM 714 C CA . ILE A 1 88 ? 0.932 2.282 -16.644 1.00 96.81 88 ILE A CA 1
ATOM 715 C C . ILE A 1 88 ? 1.046 1.901 -15.165 1.00 96.81 88 ILE A C 1
ATOM 717 O O . ILE A 1 88 ? 0.150 1.243 -14.636 1.00 96.81 88 ILE A O 1
ATOM 721 N N . TYR A 1 89 ? 2.128 2.305 -14.498 1.00 95.12 89 TYR A N 1
ATOM 722 C CA . TYR A 1 89 ? 2.301 2.073 -13.067 1.00 95.12 89 TYR A CA 1
ATOM 723 C C . TYR A 1 89 ? 1.184 2.745 -12.258 1.00 95.12 89 TYR A C 1
ATOM 725 O O . TYR A 1 89 ? 0.484 2.048 -11.530 1.00 95.12 89 TYR A O 1
ATOM 733 N N . ASN A 1 90 ? 0.939 4.047 -12.451 1.00 95.62 90 ASN A N 1
ATOM 734 C CA . ASN A 1 90 ? -0.126 4.761 -11.743 1.00 95.62 90 ASN A CA 1
ATOM 735 C C . ASN A 1 90 ? -1.497 4.143 -12.007 1.00 95.62 90 ASN A C 1
ATOM 737 O O . ASN A 1 90 ? -2.240 3.925 -11.061 1.00 9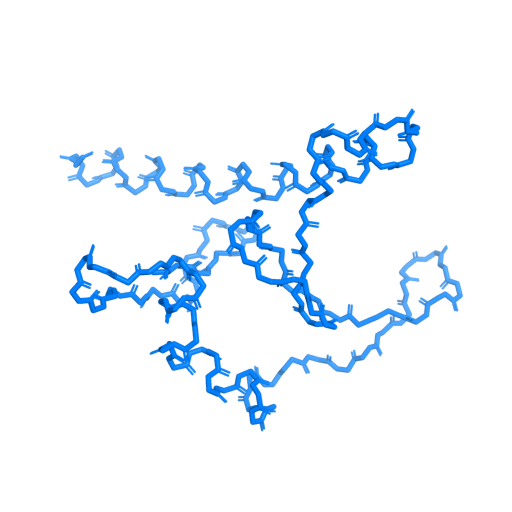5.62 90 ASN A O 1
ATOM 741 N N . TYR A 1 91 ? -1.802 3.765 -13.251 1.00 95.50 91 TYR A N 1
ATOM 742 C CA . TYR A 1 91 ? -3.044 3.061 -13.569 1.00 95.50 91 TYR A CA 1
ATOM 743 C C . TYR A 1 91 ? -3.201 1.768 -12.752 1.00 95.50 91 TYR A C 1
ATOM 745 O O . TYR A 1 91 ? -4.271 1.497 -12.207 1.00 95.50 91 TYR A O 1
ATOM 753 N N . ARG A 1 92 ? -2.135 0.965 -12.620 1.00 94.81 92 ARG A N 1
ATOM 754 C CA . ARG A 1 92 ? -2.158 -0.259 -11.801 1.00 94.81 92 ARG A CA 1
ATOM 755 C C . ARG A 1 92 ? -2.348 0.053 -10.316 1.00 94.81 92 ARG A C 1
ATOM 757 O O . ARG A 1 92 ? -3.133 -0.638 -9.672 1.00 94.81 92 ARG A O 1
ATOM 764 N N . THR A 1 93 ? -1.688 1.089 -9.807 1.00 94.25 93 THR A N 1
ATOM 765 C CA . THR A 1 93 ? -1.836 1.579 -8.428 1.00 94.25 93 THR A CA 1
ATOM 766 C C . THR A 1 93 ? -3.265 2.051 -8.150 1.00 94.25 93 THR A C 1
ATOM 768 O O . THR A 1 93 ? -3.854 1.644 -7.151 1.00 94.25 93 THR A O 1
ATOM 771 N N . SER A 1 94 ? -3.886 2.794 -9.071 1.00 93.69 94 SER A N 1
ATOM 772 C CA . SER A 1 94 ? -5.283 3.230 -8.953 1.00 93.69 94 SER A CA 1
ATOM 773 C C . SER A 1 94 ? -6.262 2.057 -8.871 1.00 93.69 94 SER A C 1
ATOM 775 O O . SER A 1 94 ? -7.264 2.143 -8.168 1.00 93.69 94 SER A O 1
ATOM 777 N N . ARG A 1 95 ? -5.978 0.915 -9.519 1.00 94.50 95 ARG A N 1
ATOM 778 C CA . ARG A 1 95 ? -6.813 -0.291 -9.350 1.00 94.50 95 ARG A CA 1
ATOM 779 C C . ARG A 1 95 ? -6.763 -0.846 -7.927 1.00 94.50 95 ARG A C 1
ATOM 781 O O . ARG A 1 95 ? -7.778 -1.349 -7.460 1.00 94.50 95 ARG A O 1
ATOM 788 N N . ALA 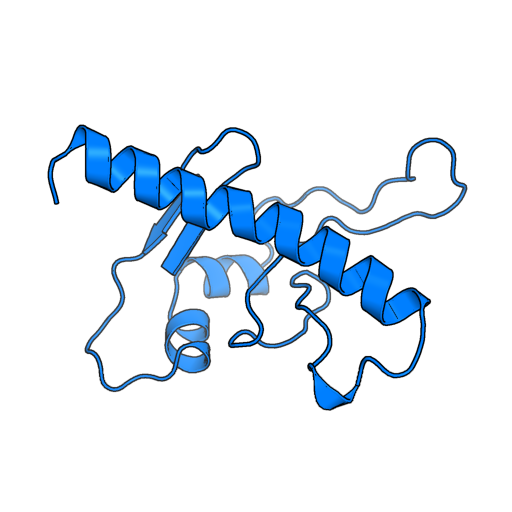A 1 96 ? -5.617 -0.756 -7.251 1.00 93.19 96 ALA A N 1
ATOM 789 C CA . ALA A 1 96 ? -5.507 -1.142 -5.846 1.00 93.19 96 ALA A CA 1
ATOM 790 C C . ALA A 1 96 ? -6.265 -0.156 -4.942 1.00 93.19 96 ALA A C 1
ATOM 792 O O . ALA A 1 96 ? -6.993 -0.583 -4.051 1.00 93.19 96 ALA A O 1
ATOM 793 N N . HIS A 1 97 ? -6.174 1.149 -5.216 1.00 92.19 97 HIS A N 1
ATOM 794 C CA . HIS A 1 97 ? -6.936 2.171 -4.484 1.00 92.19 97 HIS A CA 1
ATOM 795 C C . HIS A 1 97 ? -8.448 2.008 -4.643 1.00 92.19 97 HIS A C 1
ATOM 797 O O . HIS A 1 97 ? -9.176 2.100 -3.662 1.00 92.19 97 HIS A O 1
ATOM 803 N N . ARG A 1 98 ? -8.927 1.642 -5.835 1.00 95.12 98 ARG A N 1
ATOM 804 C CA . ARG A 1 98 ? -10.351 1.359 -6.062 1.00 95.12 98 ARG A CA 1
ATOM 805 C C . ARG A 1 98 ? -10.893 0.263 -5.135 1.00 95.12 98 ARG A C 1
ATOM 807 O O . ARG A 1 98 ? -12.063 0.296 -4.768 1.00 95.12 98 ARG A O 1
ATOM 814 N N . ILE A 1 99 ? -10.069 -0.711 -4.733 1.00 96.12 99 ILE A N 1
ATOM 815 C CA . ILE A 1 99 ? -10.478 -1.721 -3.743 1.00 96.12 99 ILE A CA 1
ATOM 816 C C . ILE A 1 99 ? -10.734 -1.071 -2.383 1.00 96.12 99 ILE A C 1
ATOM 818 O O . ILE A 1 99 ? -11.733 -1.393 -1.741 1.00 96.12 99 ILE A O 1
ATOM 822 N N . VAL A 1 100 ? -9.878 -0.138 -1.963 1.00 94.25 100 VAL A N 1
ATOM 823 C CA . VAL A 1 100 ? -10.048 0.623 -0.718 1.00 94.25 100 VAL A CA 1
ATOM 824 C C . VAL A 1 100 ? -11.354 1.413 -0.757 1.00 94.25 100 VAL A C 1
ATOM 826 O O . VAL A 1 100 ? -12.194 1.234 0.123 1.00 94.25 100 VAL A O 1
ATOM 829 N N . GLU A 1 101 ? -11.565 2.210 -1.805 1.00 94.38 101 GLU A N 1
ATOM 830 C CA . GLU A 1 101 ? -12.775 3.026 -1.983 1.00 94.38 101 GLU A CA 1
ATOM 831 C C . GLU A 1 101 ? -14.045 2.173 -1.976 1.00 94.38 101 GLU A C 1
ATOM 833 O O . GLU A 1 101 ? -14.974 2.437 -1.214 1.00 94.38 101 GLU A O 1
ATOM 838 N N . ASN A 1 102 ? -14.061 1.091 -2.759 1.00 96.62 102 ASN A N 1
ATOM 839 C CA . ASN A 1 102 ? -15.190 0.167 -2.801 1.00 96.62 102 ASN A CA 1
ATOM 840 C C . ASN A 1 102 ? -15.451 -0.479 -1.434 1.00 96.62 102 ASN A C 1
ATOM 842 O O . ASN A 1 102 ? -16.605 -0.663 -1.063 1.00 96.62 102 ASN A O 1
ATOM 846 N N . THR A 1 103 ? -14.405 -0.821 -0.675 1.00 97.12 103 THR A N 1
ATOM 847 C CA . THR A 1 103 ? -14.558 -1.409 0.666 1.00 97.12 103 THR A CA 1
ATOM 848 C C . THR A 1 103 ? -15.254 -0.435 1.613 1.00 97.12 103 THR A C 1
ATOM 850 O O . THR A 1 103 ? -16.184 -0.820 2.322 1.00 97.12 103 THR A O 1
ATOM 853 N N . PHE A 1 104 ? -14.850 0.838 1.594 1.00 95.19 104 PHE A N 1
ATOM 854 C CA . PHE A 1 104 ? -15.528 1.881 2.361 1.00 95.19 104 PHE A CA 1
ATOM 855 C C . PHE A 1 104 ? -16.959 2.123 1.867 1.00 95.19 104 PHE A C 1
ATOM 857 O O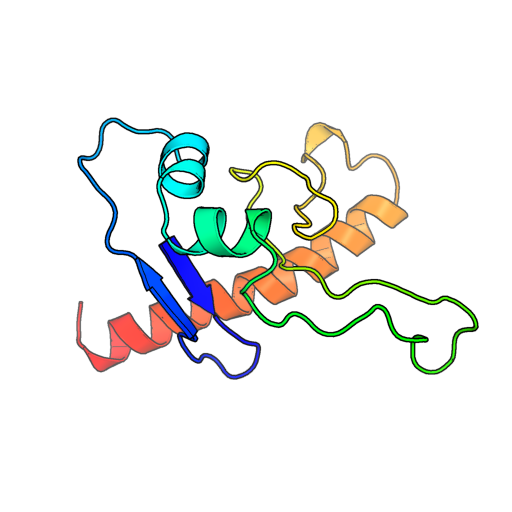 . PHE A 1 104 ? -17.857 2.252 2.692 1.00 95.19 104 PHE A O 1
ATOM 864 N N . GLY A 1 105 ? -17.205 2.094 0.554 1.00 96.69 105 GLY A N 1
ATOM 865 C CA . GLY A 1 105 ? -18.553 2.199 -0.018 1.00 96.69 105 GLY A CA 1
ATOM 866 C C . GLY A 1 105 ? -19.486 1.055 0.399 1.00 96.69 105 GLY A C 1
ATOM 867 O O . GLY A 1 105 ? -20.645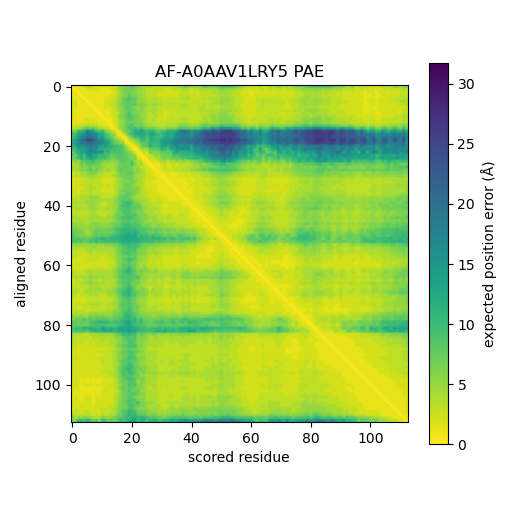 1.293 0.741 1.00 96.69 105 GLY A O 1
ATOM 868 N N . ILE A 1 106 ? -18.981 -0.185 0.443 1.00 96.56 106 ILE A N 1
ATOM 869 C CA . ILE A 1 106 ? -19.713 -1.352 0.967 1.00 96.56 106 ILE A CA 1
ATOM 870 C C . ILE A 1 106 ? -20.052 -1.146 2.446 1.00 96.56 106 ILE A C 1
ATOM 872 O O . ILE A 1 106 ? -21.184 -1.403 2.856 1.00 96.56 106 ILE A O 1
ATOM 876 N N . LEU A 1 107 ? -19.088 -0.673 3.243 1.00 95.75 107 LEU A N 1
ATOM 877 C CA . LEU A 1 107 ? -19.293 -0.385 4.661 1.00 95.75 107 LEU A CA 1
ATOM 878 C C . LEU A 1 107 ? -20.365 0.700 4.850 1.00 95.75 107 LEU A C 1
ATOM 880 O O . LEU A 1 107 ? -21.332 0.465 5.572 1.00 95.75 107 LEU A O 1
ATOM 884 N N . ALA A 1 108 ? -20.251 1.830 4.151 1.00 96.38 108 ALA A N 1
ATOM 885 C CA . ALA A 1 108 ? -21.213 2.930 4.210 1.00 96.38 108 ALA A CA 1
ATOM 886 C C . ALA A 1 108 ? -22.632 2.474 3.838 1.00 96.38 108 ALA A C 1
ATOM 888 O O . ALA A 1 108 ? -23.580 2.679 4.591 1.00 96.38 108 ALA A O 1
ATOM 889 N N . THR A 1 109 ? -22.763 1.728 2.736 1.00 97.19 109 THR A N 1
ATOM 890 C CA . THR A 1 109 ? -24.051 1.189 2.271 1.00 97.19 109 THR A CA 1
ATOM 891 C C . THR A 1 109 ? -24.669 0.225 3.284 1.00 97.19 109 THR A C 1
ATOM 893 O O . THR A 1 109 ? -25.871 0.270 3.545 1.00 97.19 109 THR A O 1
ATOM 896 N N . ARG A 1 110 ? -23.856 -0.662 3.872 1.00 96.25 110 ARG A N 1
ATOM 897 C CA . ARG A 1 110 ? -24.331 -1.683 4.812 1.00 96.25 110 ARG A CA 1
ATOM 898 C C . ARG A 1 110 ? -24.794 -1.086 6.137 1.00 96.25 110 ARG A C 1
ATOM 900 O O . ARG A 1 110 ? -25.785 -1.557 6.688 1.00 96.25 110 ARG A O 1
ATOM 907 N N . PHE A 1 111 ? -24.074 -0.090 6.644 1.00 95.50 111 PHE A N 1
ATOM 908 C CA . PHE A 1 111 ? -24.358 0.525 7.941 1.00 95.50 111 PHE A CA 1
ATOM 909 C C . PHE A 1 111 ? -25.174 1.820 7.847 1.00 95.50 111 PHE A C 1
ATOM 911 O O . PHE A 1 111 ? -25.580 2.333 8.883 1.00 95.50 111 PHE A O 1
ATOM 918 N N . ARG A 1 112 ? -25.482 2.288 6.628 1.00 93.94 112 ARG A N 1
ATOM 919 C CA . ARG A 1 112 ? -26.255 3.509 6.346 1.00 93.94 112 ARG A CA 1
ATOM 920 C C . ARG A 1 112 ? -25.638 4.755 6.992 1.00 93.94 112 ARG A C 1
ATOM 922 O O . ARG A 1 112 ? -26.330 5.498 7.686 1.00 93.94 112 ARG A O 1
ATOM 929 N N . ILE A 1 113 ? -24.341 4.943 6.760 1.00 87.81 113 ILE A N 1
ATOM 930 C CA . ILE A 1 113 ? -23.561 6.113 7.194 1.00 87.81 113 ILE A CA 1
ATOM 931 C C . ILE A 1 113 ? -23.066 6.929 6.006 1.00 87.81 113 ILE A C 1
ATOM 933 O O . ILE A 1 113 ? -22.946 6.339 4.907 1.00 87.81 113 ILE A O 1
#

Radius of gyration: 15.8 Å; Cα contacts (8 Å, |Δi|>4): 112; chains: 1; bounding box: 40×35×38 Å

Organism: NCBI:txid213953

InterPro domains:
  IPR027806 Harbinger transposase-derived nuclease domain [PF13359] (2-113)

pLDDT: mean 89.28, std 9.88, range [54.5, 97.19]

Foldseek 3Di:
DFDADPVLDTPDDDPFDDDPAQPQRRCCPDPVVVCVVVVVPCQDAFDADVPGPDTAGAADEDEPSYDDDSRYDYQDDPVPPPDPVSVVVNVVSVVVVVSVVVSVVVVCVVVVD